Protein AF-A0A6I2UBS0-F1 (afdb_monomer)

Foldseek 3Di:
DFDADPDPDDGVVQVVCVVVQKDFLVPDDPCSLQVVCVVVVHHDDPPDDSVSSSVPFWDWDDWDQDDDPRDITIITHGDD

pLDDT: mean 73.94, std 17.77, range [35.03, 91.88]

Structure (mmCIF, N/CA/C/O backbone):
data_AF-A0A6I2UBS0-F1
#
_entry.id   AF-A0A6I2UBS0-F1
#
loop_
_atom_site.group_PDB
_atom_site.id
_atom_site.type_symbol
_atom_site.label_atom_id
_atom_site.label_alt_id
_atom_site.label_comp_id
_atom_site.label_asym_id
_atom_site.label_entity_id
_atom_site.label_seq_id
_atom_site.pdbx_PDB_ins_code
_atom_site.Cartn_x
_atom_site.Cartn_y
_atom_site.Cartn_z
_atom_site.occupancy
_atom_site.B_iso_or_equiv
_atom_site.auth_seq_id
_atom_site.auth_comp_id
_atom_site.auth_asym_id
_atom_site.auth_atom_id
_atom_site.pdbx_PDB_model_num
ATOM 1 N N . MET A 1 1 ? 9.456 -14.340 -23.539 1.00 35.03 1 MET A N 1
ATOM 2 C CA . MET A 1 1 ? 8.799 -13.620 -24.653 1.00 35.03 1 MET A CA 1
ATOM 3 C C . MET A 1 1 ? 8.192 -12.327 -24.102 1.00 35.03 1 MET A C 1
ATOM 5 O O . MET A 1 1 ? 7.271 -12.407 -23.300 1.00 35.03 1 MET A O 1
ATOM 9 N N . AL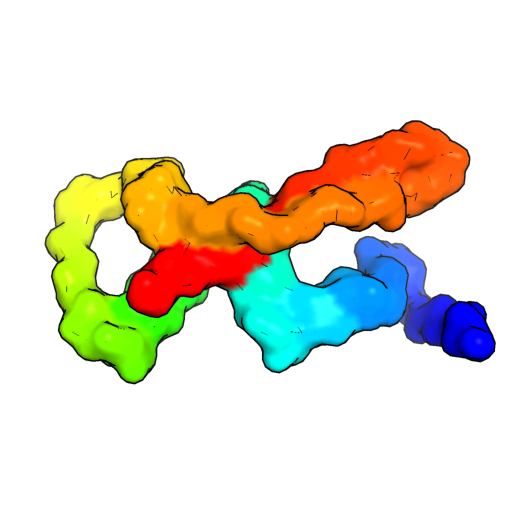A A 1 2 ? 8.746 -11.151 -24.416 1.00 38.94 2 ALA A N 1
ATOM 10 C CA . ALA A 1 2 ? 8.277 -9.862 -23.885 1.00 38.94 2 ALA A CA 1
ATOM 11 C C . ALA A 1 2 ? 7.324 -9.186 -24.888 1.00 38.94 2 ALA A C 1
ATOM 13 O O . ALA A 1 2 ? 7.766 -8.513 -25.814 1.00 38.94 2 ALA A O 1
ATOM 14 N N . GLY A 1 3 ? 6.017 -9.418 -24.747 1.00 36.50 3 GLY A N 1
ATOM 15 C CA . GLY A 1 3 ? 5.001 -8.859 -25.645 1.00 36.50 3 GLY A CA 1
ATOM 16 C C . GLY A 1 3 ? 4.449 -7.536 -25.131 1.00 36.50 3 GLY A C 1
ATOM 17 O O . GLY A 1 3 ? 3.517 -7.550 -24.349 1.00 36.50 3 GLY A O 1
ATOM 18 N N . TYR A 1 4 ? 4.995 -6.397 -25.546 1.00 38.31 4 TYR A N 1
ATOM 19 C CA . TYR A 1 4 ? 4.464 -5.079 -25.183 1.00 38.31 4 TYR A CA 1
ATOM 20 C C . TYR A 1 4 ? 2.988 -4.932 -25.603 1.00 38.31 4 TYR A C 1
ATOM 22 O O . TYR A 1 4 ? 2.682 -4.920 -26.796 1.00 38.31 4 TYR A O 1
ATOM 30 N N . SER A 1 5 ? 2.079 -4.815 -24.628 1.00 39.69 5 SER A N 1
ATOM 31 C CA . SER A 1 5 ? 0.670 -4.485 -24.870 1.00 39.69 5 SER A CA 1
ATOM 32 C C . SER A 1 5 ? 0.542 -3.122 -25.554 1.00 39.69 5 SER A C 1
ATOM 34 O O . SER A 1 5 ? 1.244 -2.170 -25.213 1.00 39.69 5 SER A O 1
ATOM 36 N N . LYS A 1 6 ? -0.358 -3.050 -26.540 1.00 43.03 6 LYS A N 1
ATOM 37 C CA . LYS A 1 6 ? -0.530 -1.958 -27.515 1.00 43.03 6 LYS A CA 1
ATOM 38 C C . LYS A 1 6 ? -0.953 -0.599 -26.930 1.00 43.03 6 LYS A C 1
ATOM 40 O O . LYS A 1 6 ? -1.058 0.365 -27.681 1.00 43.03 6 LYS A O 1
ATOM 45 N N . ASP A 1 7 ? -1.068 -0.480 -25.613 1.00 45.12 7 ASP A N 1
ATOM 46 C CA . ASP A 1 7 ? -1.326 0.770 -24.907 1.00 45.12 7 ASP A CA 1
ATOM 47 C C . ASP A 1 7 ? -0.047 1.261 -24.229 1.00 45.12 7 ASP A C 1
ATOM 49 O O . ASP A 1 7 ? 0.362 0.822 -23.150 1.00 45.12 7 ASP A O 1
ATOM 53 N N . LYS A 1 8 ? 0.628 2.183 -24.917 1.00 44.81 8 LYS A N 1
ATOM 54 C CA . LYS A 1 8 ? 1.859 2.849 -24.488 1.00 44.81 8 LYS A CA 1
ATOM 55 C C . LYS A 1 8 ? 1.650 3.629 -23.180 1.00 44.81 8 LYS A C 1
ATOM 57 O O . LYS A 1 8 ? 1.534 4.839 -23.254 1.00 44.81 8 LYS A O 1
ATOM 62 N N . MET A 1 9 ? 1.647 2.979 -22.010 1.00 44.12 9 MET A N 1
ATOM 63 C CA . MET A 1 9 ? 1.994 3.572 -20.696 1.00 44.12 9 MET A CA 1
ATOM 64 C C . MET A 1 9 ? 2.289 2.551 -19.572 1.00 44.12 9 MET A C 1
ATOM 66 O O . MET A 1 9 ? 2.662 2.979 -18.479 1.00 44.12 9 MET A O 1
ATOM 70 N N . MET A 1 10 ? 2.188 1.228 -19.785 1.00 41.44 10 MET A N 1
ATOM 71 C CA . MET A 1 10 ? 2.522 0.230 -18.750 1.00 41.44 10 MET A CA 1
ATOM 72 C C . MET A 1 10 ? 3.178 -1.037 -19.320 1.00 41.44 10 MET A C 1
ATOM 74 O O . MET A 1 10 ? 2.667 -1.639 -20.255 1.00 41.44 10 MET A O 1
ATOM 78 N N . SER A 1 11 ? 4.300 -1.473 -18.735 1.00 46.09 11 SER A N 1
ATOM 79 C CA . SER A 1 11 ? 4.909 -2.779 -19.045 1.00 46.09 11 SER A CA 1
ATOM 80 C C . SER A 1 11 ? 4.016 -3.927 -18.556 1.00 46.09 11 SER A C 1
ATOM 82 O O . SER A 1 11 ? 3.380 -3.794 -17.513 1.00 46.09 11 SER A O 1
ATOM 84 N N . ASN A 1 12 ? 4.037 -5.090 -19.217 1.00 49.38 12 ASN A N 1
ATOM 85 C CA . ASN A 1 12 ? 3.289 -6.291 -18.797 1.00 49.38 12 ASN A CA 1
ATOM 86 C C . ASN A 1 12 ? 3.515 -6.692 -17.330 1.00 49.38 12 ASN A C 1
ATOM 88 O O . ASN A 1 12 ? 2.610 -7.213 -16.684 1.00 49.38 12 ASN A O 1
ATOM 92 N N . ASN A 1 13 ? 4.695 -6.397 -16.781 1.00 50.97 13 ASN A N 1
ATOM 93 C CA . ASN A 1 13 ? 4.996 -6.614 -15.365 1.00 50.97 13 ASN A CA 1
ATOM 94 C C . ASN A 1 13 ? 4.138 -5.747 -14.436 1.00 50.97 13 ASN A C 1
ATOM 96 O O . ASN A 1 13 ? 3.772 -6.203 -13.363 1.00 50.97 13 ASN A O 1
ATOM 100 N N . ALA A 1 14 ? 3.772 -4.529 -14.845 1.00 44.47 14 ALA A N 1
ATOM 101 C CA . ALA A 1 14 ? 2.856 -3.692 -14.079 1.00 44.47 14 ALA A CA 1
ATOM 102 C C . ALA A 1 14 ? 1.436 -4.275 -14.094 1.00 44.47 14 ALA A C 1
ATOM 104 O O . ALA A 1 14 ? 0.797 -4.296 -13.053 1.00 44.47 14 ALA A O 1
ATOM 105 N N . ILE A 1 15 ? 0.973 -4.815 -15.229 1.00 53.28 15 ILE A N 1
ATOM 106 C CA . ILE A 1 15 ? -0.332 -5.498 -15.339 1.00 53.28 15 ILE A CA 1
ATOM 107 C C . ILE A 1 15 ? -0.367 -6.743 -14.438 1.00 53.28 15 ILE A C 1
ATOM 109 O O . ILE A 1 15 ? -1.324 -6.938 -13.693 1.00 53.28 15 ILE A O 1
ATOM 113 N N . SER A 1 16 ? 0.708 -7.539 -14.438 1.00 50.97 16 SER A N 1
ATOM 114 C CA . SER A 1 16 ? 0.846 -8.697 -13.545 1.00 50.97 16 SER A CA 1
ATOM 115 C C . SER A 1 16 ? 0.940 -8.296 -12.067 1.00 50.97 16 SER A C 1
ATOM 117 O O . SER A 1 16 ? 0.356 -8.973 -11.22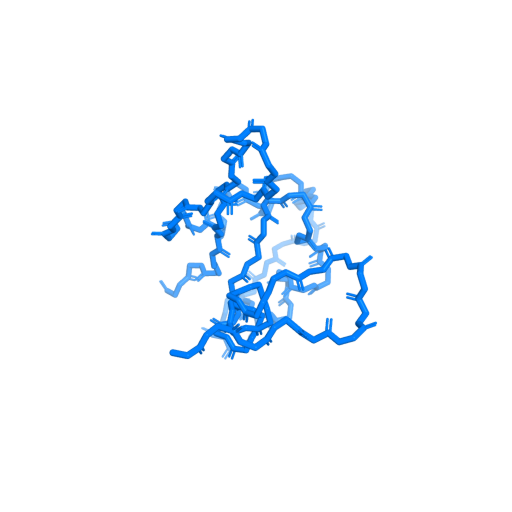8 1.00 50.97 16 SER A O 1
ATOM 119 N N . ALA A 1 17 ? 1.597 -7.179 -11.741 1.00 51.97 17 ALA A N 1
ATOM 120 C CA . ALA A 1 17 ? 1.641 -6.635 -10.386 1.00 51.97 17 ALA A CA 1
ATOM 121 C C . ALA A 1 17 ? 0.244 -6.200 -9.903 1.00 51.97 17 ALA A C 1
ATOM 123 O O . ALA A 1 17 ? -0.150 -6.585 -8.809 1.00 51.97 17 ALA A O 1
ATOM 124 N N . TYR A 1 18 ? -0.562 -5.524 -10.737 1.00 56.97 18 TYR A N 1
ATOM 125 C CA . TYR A 1 18 ? -1.964 -5.226 -10.401 1.00 56.97 18 TYR A CA 1
ATOM 126 C C . TYR A 1 18 ? -2.784 -6.496 -10.156 1.00 56.97 18 TYR A C 1
ATOM 128 O O . TYR A 1 18 ? -3.559 -6.531 -9.204 1.00 56.97 18 TYR A O 1
ATOM 136 N N . ALA A 1 19 ? -2.583 -7.537 -10.971 1.00 56.00 19 ALA A N 1
ATOM 137 C CA . ALA A 1 19 ? -3.244 -8.831 -10.795 1.00 56.00 19 ALA A CA 1
ATOM 138 C C . ALA A 1 19 ? -2.832 -9.550 -9.494 1.00 56.00 19 ALA A C 1
ATOM 140 O O . ALA A 1 19 ? -3.584 -10.377 -8.994 1.00 56.00 19 ALA A O 1
ATOM 141 N N . ARG A 1 20 ? -1.667 -9.209 -8.924 1.00 58.31 20 ARG A N 1
ATOM 142 C CA . ARG A 1 20 ? -1.189 -9.671 -7.608 1.00 58.31 20 ARG A CA 1
ATOM 143 C C . ARG A 1 20 ? -1.462 -8.677 -6.470 1.00 58.31 20 ARG A C 1
ATOM 145 O O . ARG A 1 20 ? -0.959 -8.865 -5.367 1.00 58.31 20 ARG A O 1
ATOM 152 N N . GLY A 1 21 ? -2.206 -7.599 -6.729 1.00 69.25 21 GLY A N 1
ATOM 153 C CA . GLY A 1 21 ? -2.494 -6.559 -5.736 1.00 69.25 21 GLY A CA 1
ATOM 154 C C . GLY A 1 21 ? -1.316 -5.630 -5.412 1.00 69.25 21 GLY A C 1
ATOM 155 O O . GLY A 1 21 ? -1.383 -4.880 -4.446 1.00 69.25 21 GLY A O 1
ATOM 156 N N . GLU A 1 22 ? -0.244 -5.636 -6.204 1.00 79.31 22 GLU A N 1
ATOM 157 C CA . GLU A 1 22 ? 0.960 -4.827 -6.002 1.00 79.31 22 GLU A CA 1
ATOM 158 C C . GLU A 1 22 ? 0.925 -3.549 -6.855 1.00 79.31 22 GLU A C 1
ATOM 160 O O . GLU A 1 22 ? 0.728 -3.592 -8.073 1.00 79.31 22 GLU A O 1
ATOM 165 N N . LYS A 1 23 ? 1.161 -2.380 -6.245 1.00 83.50 23 LYS A N 1
ATOM 166 C CA . LYS A 1 23 ? 1.170 -1.084 -6.957 1.00 83.50 23 LYS A CA 1
ATOM 167 C C . LYS A 1 23 ? 2.273 -0.157 -6.432 1.00 83.50 23 LYS A C 1
ATOM 169 O O . LYS A 1 23 ? 2.658 -0.266 -5.265 1.00 83.50 23 LYS A O 1
ATOM 174 N N . PRO A 1 24 ? 2.760 0.813 -7.233 1.00 87.69 24 PRO A N 1
ATOM 175 C CA . PRO A 1 24 ? 3.646 1.856 -6.727 1.00 87.69 24 PRO A CA 1
ATOM 176 C C . PRO A 1 24 ? 2.995 2.671 -5.609 1.00 87.69 24 PRO A C 1
ATOM 178 O O . PRO A 1 24 ? 1.800 2.955 -5.6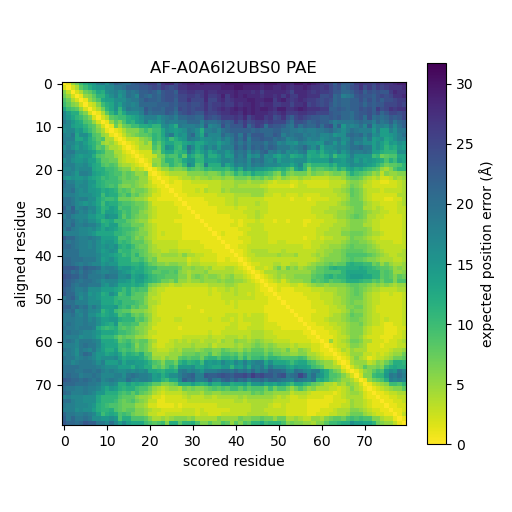77 1.00 87.69 24 PRO A O 1
ATOM 181 N N . TRP A 1 25 ? 3.789 3.148 -4.645 1.00 85.12 25 TRP A N 1
ATOM 182 C CA . TRP A 1 25 ? 3.308 3.899 -3.471 1.00 85.12 25 TRP A CA 1
ATOM 183 C C . TRP A 1 25 ? 2.247 4.961 -3.795 1.00 85.12 25 TRP A C 1
ATOM 185 O O . TRP A 1 25 ? 1.157 4.986 -3.229 1.00 85.12 25 TRP A O 1
ATOM 195 N N . LYS A 1 26 ? 2.538 5.824 -4.776 1.00 84.19 26 LYS A N 1
ATOM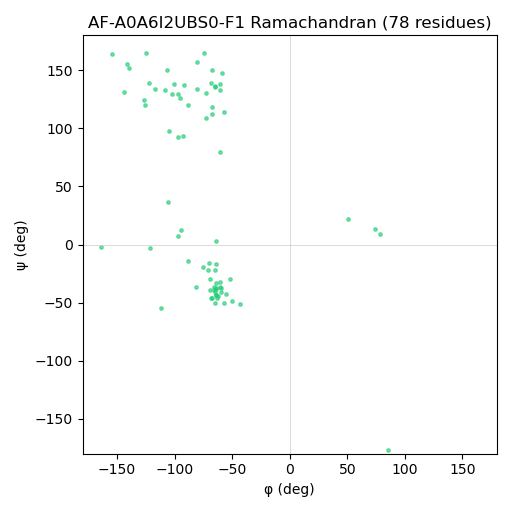 196 C CA . LYS A 1 26 ? 1.661 6.944 -5.156 1.00 84.19 26 LYS A CA 1
ATOM 197 C C . LYS A 1 26 ? 0.361 6.507 -5.847 1.00 84.19 26 LYS A C 1
ATOM 199 O O . LYS A 1 26 ? -0.551 7.320 -5.964 1.00 84.19 26 LYS A O 1
ATOM 204 N N . LYS A 1 27 ? 0.273 5.260 -6.323 1.00 85.38 27 LYS A N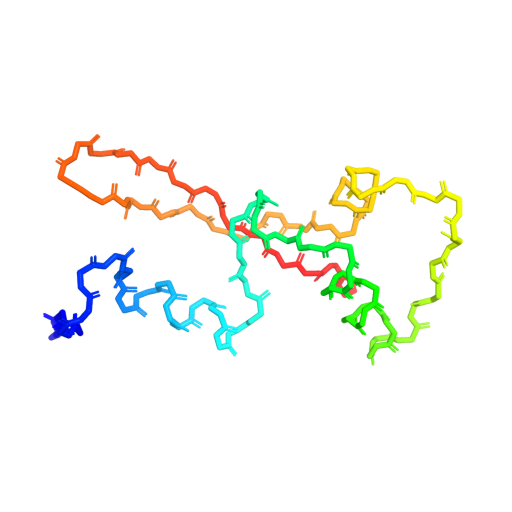 1
ATOM 205 C CA . LYS A 1 27 ? -0.904 4.710 -7.016 1.00 85.38 27 LYS A CA 1
ATOM 206 C C . LYS A 1 27 ? -1.930 4.093 -6.064 1.00 85.38 27 LYS A C 1
ATOM 208 O O . LYS A 1 27 ? -3.065 3.903 -6.485 1.00 85.38 27 LYS A O 1
ATOM 213 N N . TRP A 1 28 ? -1.577 3.849 -4.803 1.00 86.50 28 TRP A N 1
ATOM 214 C CA . TRP A 1 28 ? -2.517 3.377 -3.788 1.00 86.50 28 TRP A CA 1
ATOM 215 C C . TRP A 1 28 ? -3.472 4.484 -3.355 1.00 86.50 28 TRP A C 1
ATOM 217 O O . TRP A 1 28 ? -3.065 5.430 -2.676 1.00 86.50 28 TRP A O 1
ATOM 227 N N . LYS A 1 29 ? -4.745 4.397 -3.743 1.00 86.12 29 LYS A N 1
ATOM 228 C CA . LYS A 1 29 ? -5.777 5.315 -3.243 1.00 86.12 29 LYS A CA 1
ATOM 229 C C . LYS A 1 29 ? -6.255 4.864 -1.865 1.00 86.12 29 LYS A C 1
ATOM 231 O O . LYS A 1 29 ? -6.178 3.689 -1.531 1.00 86.12 29 LYS A O 1
ATOM 236 N N . ARG A 1 30 ? -6.812 5.798 -1.089 1.00 85.44 30 ARG A N 1
ATOM 237 C CA . ARG A 1 30 ? -7.420 5.503 0.218 1.00 85.44 30 ARG A CA 1
ATOM 238 C C . ARG A 1 30 ? -8.410 4.338 0.142 1.00 85.44 30 ARG A C 1
ATOM 240 O O . ARG A 1 30 ? -8.330 3.437 0.964 1.00 85.44 30 ARG A O 1
ATOM 247 N N . LYS A 1 31 ? -9.316 4.375 -0.844 1.00 82.56 31 LYS A N 1
ATOM 248 C CA . LYS A 1 31 ? -10.340 3.342 -1.041 1.00 82.56 31 LYS A CA 1
ATOM 249 C C . LYS A 1 31 ? -9.703 1.964 -1.222 1.00 82.56 31 LYS A C 1
ATOM 251 O O . LYS A 1 31 ? -10.060 1.065 -0.482 1.00 82.56 31 LYS A O 1
ATOM 256 N N . ASP A 1 32 ? -8.726 1.845 -2.120 1.00 83.56 32 ASP A N 1
ATOM 257 C CA . ASP A 1 32 ? -8.025 0.585 -2.396 1.00 83.56 32 ASP A CA 1
ATOM 258 C C . ASP A 1 32 ? -7.409 -0.023 -1.125 1.00 83.56 32 ASP A C 1
ATOM 260 O O . ASP A 1 32 ? -7.507 -1.223 -0.905 1.00 83.56 32 ASP A O 1
ATOM 264 N N . ILE A 1 33 ? -6.787 0.810 -0.279 1.00 85.69 33 ILE A N 1
ATOM 265 C CA . ILE A 1 33 ? -6.165 0.346 0.969 1.00 85.69 33 ILE A CA 1
ATOM 266 C C . ILE A 1 33 ? -7.239 -0.119 1.960 1.00 85.69 33 ILE A C 1
ATOM 268 O O . ILE A 1 33 ? -7.102 -1.179 2.553 1.00 85.69 33 ILE A O 1
ATOM 272 N N . ILE A 1 34 ? -8.311 0.658 2.143 1.00 86.00 34 ILE A N 1
ATOM 273 C CA . ILE A 1 34 ? -9.392 0.316 3.083 1.00 86.00 34 ILE A CA 1
ATOM 274 C C . ILE A 1 34 ? -10.131 -0.953 2.645 1.00 86.00 34 ILE A C 1
ATOM 276 O O . ILE A 1 34 ? -10.469 -1.776 3.490 1.00 86.00 34 ILE A O 1
ATOM 280 N N . GLU A 1 35 ? -10.395 -1.099 1.347 1.00 83.94 35 GLU A N 1
ATOM 281 C CA . GLU A 1 35 ? -11.095 -2.257 0.789 1.00 83.94 35 GLU A CA 1
ATOM 282 C C . GLU A 1 35 ? -10.267 -3.528 0.984 1.00 83.94 35 GLU A C 1
ATOM 284 O O . GLU A 1 35 ? -10.758 -4.465 1.605 1.00 83.94 35 GLU A O 1
ATOM 289 N N . GLY A 1 36 ? -8.983 -3.513 0.611 1.00 84.69 36 GLY A N 1
ATOM 290 C CA . GLY A 1 36 ? -8.138 -4.690 0.805 1.00 84.69 36 GLY A CA 1
ATOM 291 C C . GLY A 1 36 ? -7.828 -5.000 2.275 1.00 84.69 36 GLY A C 1
ATOM 292 O O . GLY A 1 36 ? -7.703 -6.164 2.633 1.00 84.69 36 GLY A O 1
ATOM 293 N N . LEU A 1 37 ? -7.783 -3.996 3.164 1.00 86.06 37 LEU A N 1
ATOM 294 C CA . LEU A 1 37 ? -7.712 -4.239 4.613 1.00 86.06 37 LEU A CA 1
ATOM 295 C C . LEU A 1 37 ? -8.986 -4.911 5.140 1.00 86.06 37 LEU A C 1
ATOM 297 O O . LEU A 1 37 ? -8.906 -5.815 5.968 1.00 86.06 37 LEU A O 1
ATOM 301 N N . ARG A 1 38 ? -10.159 -4.507 4.640 1.00 84.06 38 ARG A N 1
ATOM 302 C CA . ARG A 1 38 ? -11.437 -5.127 5.008 1.00 84.06 38 ARG A CA 1
ATOM 303 C C . ARG A 1 38 ? -11.503 -6.588 4.559 1.00 84.06 38 ARG A C 1
ATOM 305 O O . ARG A 1 38 ? -12.029 -7.401 5.311 1.00 84.06 38 ARG A O 1
ATOM 312 N N . GLU A 1 39 ? -10.971 -6.918 3.382 1.00 81.81 39 GLU A N 1
ATOM 313 C CA . GLU A 1 39 ? -10.925 -8.299 2.872 1.00 81.81 39 GLU A CA 1
ATOM 314 C C . GLU A 1 39 ? -10.124 -9.240 3.785 1.00 81.81 39 GLU A C 1
ATOM 316 O O . GLU A 1 39 ? -10.499 -10.398 3.943 1.00 81.81 39 GLU A O 1
ATOM 321 N N . ILE A 1 40 ? -9.086 -8.730 4.456 1.00 83.69 40 ILE A N 1
ATOM 322 C CA . ILE A 1 40 ? -8.296 -9.482 5.448 1.00 83.69 40 ILE A CA 1
ATOM 323 C C . ILE A 1 40 ? -8.781 -9.281 6.897 1.00 83.69 40 ILE A C 1
ATOM 325 O O . ILE A 1 40 ? -8.094 -9.642 7.848 1.00 83.69 40 ILE A O 1
ATOM 329 N N . GLY A 1 41 ? -9.966 -8.690 7.091 1.00 84.31 41 GLY A N 1
ATOM 330 C CA . GLY A 1 41 ? -10.589 -8.515 8.408 1.00 84.31 41 GLY A CA 1
ATOM 331 C C . GLY A 1 41 ? -10.035 -7.360 9.253 1.00 84.31 41 GLY A C 1
ATOM 332 O O . GLY A 1 41 ? -10.413 -7.215 10.416 1.00 84.31 41 GLY A O 1
ATOM 333 N N . I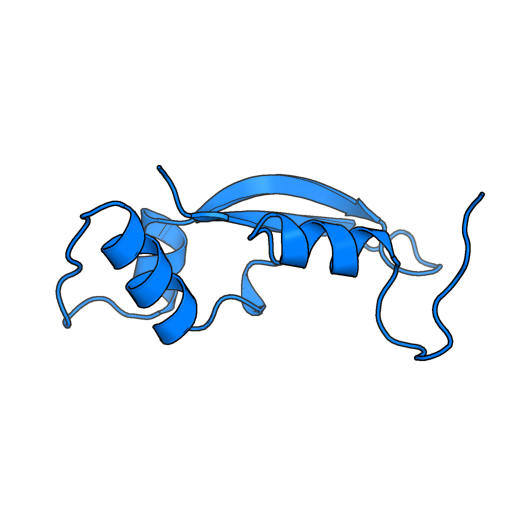LE A 1 42 ? -9.181 -6.500 8.694 1.00 84.81 42 ILE A N 1
ATOM 334 C CA . ILE A 1 42 ? -8.644 -5.323 9.384 1.00 84.81 42 ILE A CA 1
ATOM 335 C C . ILE A 1 42 ? -9.579 -4.129 9.175 1.00 84.81 42 ILE A C 1
ATOM 337 O O . ILE A 1 42 ? -9.784 -3.640 8.064 1.00 84.81 42 ILE A O 1
ATOM 341 N N . THR A 1 43 ? -10.104 -3.591 10.277 1.00 8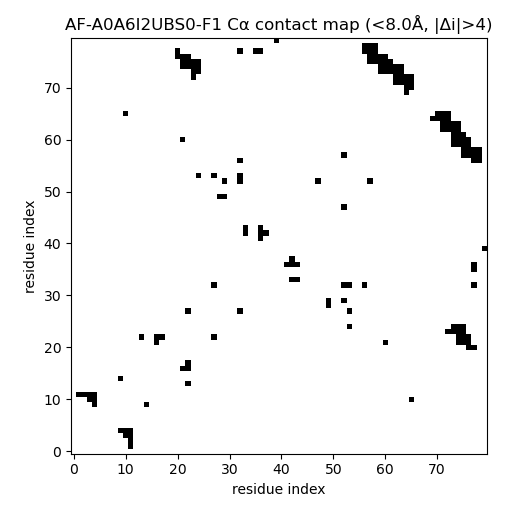5.94 43 THR A N 1
ATOM 342 C CA . THR A 1 43 ? -10.864 -2.335 10.256 1.00 85.94 43 THR A CA 1
ATOM 343 C C . THR A 1 43 ? -9.954 -1.165 10.598 1.00 85.94 43 THR A C 1
ATOM 345 O O . THR A 1 43 ? -9.285 -1.149 11.630 1.00 85.94 43 THR A O 1
ATOM 348 N N . VAL A 1 44 ? -9.938 -0.160 9.728 1.00 83.00 44 VAL A N 1
ATOM 349 C CA . VAL A 1 44 ? -9.117 1.044 9.885 1.00 83.00 44 VAL A CA 1
ATOM 350 C C . VAL A 1 44 ? -9.944 2.202 10.419 1.00 83.00 44 VAL A C 1
ATOM 352 O O . VAL A 1 44 ? -11.062 2.444 9.965 1.00 83.00 44 VAL A O 1
ATOM 355 N N . SER A 1 45 ? -9.370 2.954 11.359 1.00 83.06 45 SER A N 1
ATOM 356 C CA . SER A 1 45 ? -10.010 4.156 11.890 1.00 83.06 45 SER A CA 1
ATOM 357 C C . SER A 1 45 ? -10.152 5.226 10.796 1.00 83.06 45 SER A C 1
ATOM 359 O O . SER A 1 45 ? -9.190 5.475 10.057 1.00 83.06 45 SER A O 1
ATOM 361 N N . PRO A 1 46 ? -11.309 5.909 10.692 1.00 77.06 46 PRO A N 1
ATOM 362 C CA . PRO A 1 46 ? -11.535 6.932 9.673 1.00 77.06 46 PRO A CA 1
ATOM 363 C C . PRO A 1 46 ? -10.601 8.144 9.816 1.00 77.06 46 PRO A C 1
ATOM 365 O O . PRO A 1 46 ? -10.437 8.882 8.846 1.00 77.06 46 PRO A O 1
ATOM 368 N N . ILE A 1 47 ? -9.958 8.320 10.976 1.00 86.31 47 ILE A N 1
ATOM 369 C CA . ILE A 1 47 ? -9.067 9.451 11.278 1.00 86.31 47 ILE A CA 1
ATOM 370 C C . ILE A 1 47 ? -7.738 9.413 10.516 1.00 86.31 47 ILE A C 1
ATOM 372 O O . ILE A 1 47 ? -7.092 10.447 10.374 1.00 86.31 47 ILE A O 1
ATOM 376 N N . PHE A 1 48 ? -7.295 8.242 10.044 1.00 88.50 48 PHE A N 1
ATOM 377 C CA . PHE A 1 48 ? -6.001 8.147 9.370 1.00 88.50 48 PHE A CA 1
ATOM 378 C C . PHE A 1 48 ? -6.043 8.872 8.033 1.00 88.50 48 PHE A C 1
ATOM 380 O O . PHE A 1 48 ? -7.012 8.720 7.296 1.00 88.50 48 PHE A O 1
ATOM 387 N N . SER A 1 49 ? -4.990 9.602 7.672 1.00 90.88 49 SER A N 1
ATOM 388 C CA . SER A 1 49 ? -4.818 10.156 6.325 1.00 90.88 49 SER A CA 1
ATOM 389 C C . SER A 1 49 ? -4.418 9.064 5.323 1.00 90.88 49 SER A C 1
ATOM 391 O O . SER A 1 49 ? -4.010 7.966 5.696 1.00 90.88 49 SER A O 1
ATOM 393 N N . THR A 1 50 ? -4.517 9.342 4.020 1.00 87.31 50 THR A N 1
ATOM 394 C CA . THR A 1 50 ? -4.069 8.384 2.992 1.00 87.31 50 THR A CA 1
ATOM 395 C C . THR A 1 50 ? -2.579 8.063 3.116 1.00 87.31 50 THR A C 1
ATOM 397 O O . THR A 1 50 ? -2.194 6.923 2.888 1.00 87.31 50 THR A O 1
ATOM 400 N N . GLU A 1 51 ? -1.740 9.033 3.485 1.00 90.56 51 GLU A N 1
ATOM 401 C CA . GLU A 1 51 ? -0.308 8.786 3.699 1.00 90.56 51 GLU A CA 1
ATOM 402 C C . GLU A 1 51 ? -0.066 7.895 4.912 1.00 90.56 51 GLU A C 1
ATOM 404 O O . GLU A 1 51 ? 0.619 6.886 4.777 1.00 90.56 51 GLU A O 1
ATOM 409 N N . GLN A 1 52 ? -0.727 8.171 6.039 1.00 91.75 52 GLN A N 1
ATOM 410 C CA . GLN A 1 52 ? -0.628 7.327 7.232 1.00 91.75 52 GLN A CA 1
ATOM 411 C C . GLN A 1 52 ? -1.092 5.892 6.963 1.00 91.75 52 GLN A C 1
ATOM 413 O O . GLN A 1 52 ? -0.504 4.943 7.478 1.00 91.75 52 GLN A O 1
ATOM 418 N N . LEU A 1 53 ? -2.134 5.714 6.143 1.00 89.56 53 LEU A N 1
ATOM 419 C CA . LEU A 1 53 ? -2.577 4.387 5.720 1.00 89.56 53 LEU A CA 1
ATOM 420 C C . LEU A 1 53 ? -1.508 3.670 4.888 1.00 89.56 53 LEU A C 1
ATOM 422 O O . LEU A 1 53 ? -1.259 2.489 5.114 1.00 89.56 53 LEU A O 1
ATOM 426 N N . ARG A 1 54 ? -0.856 4.374 3.955 1.00 90.19 54 ARG A N 1
ATOM 427 C CA . ARG A 1 54 ? 0.229 3.796 3.152 1.00 90.19 54 ARG A CA 1
ATOM 428 C C . ARG A 1 54 ? 1.411 3.382 4.030 1.00 90.19 54 ARG A C 1
ATOM 430 O O . ARG A 1 54 ? 1.889 2.266 3.898 1.00 90.19 54 ARG A O 1
ATOM 437 N N . GLU A 1 55 ? 1.836 4.232 4.959 1.00 91.88 55 GLU A N 1
ATOM 438 C CA . GLU A 1 55 ? 2.952 3.944 5.876 1.00 91.88 55 GLU A CA 1
ATOM 439 C C . GLU A 1 55 ? 2.689 2.786 6.825 1.00 91.88 55 GLU A C 1
ATOM 441 O O . GLU A 1 55 ? 3.593 2.000 7.100 1.00 91.88 55 GLU A O 1
ATOM 446 N N . ARG A 1 56 ? 1.457 2.654 7.313 1.00 90.62 56 ARG A N 1
ATOM 447 C CA . ARG A 1 56 ? 1.110 1.609 8.281 1.00 90.62 56 ARG A CA 1
ATOM 448 C C . ARG A 1 56 ? 0.841 0.257 7.634 1.00 90.62 56 ARG A C 1
ATOM 450 O O . ARG A 1 56 ? 1.167 -0.770 8.227 1.00 90.62 56 ARG A O 1
ATOM 457 N N . TYR A 1 57 ? 0.217 0.263 6.457 1.00 90.25 57 TYR A N 1
ATOM 458 C CA . TYR A 1 57 ? -0.401 -0.933 5.889 1.00 90.25 57 TYR A CA 1
ATOM 459 C C . TYR A 1 57 ? 0.149 -1.343 4.531 1.00 90.25 57 TYR A C 1
ATOM 461 O O . TYR A 1 57 ? -0.275 -2.376 4.024 1.00 90.25 57 TYR A O 1
ATOM 469 N N . LEU A 1 58 ? 1.078 -0.593 3.934 1.00 90.94 58 LEU A N 1
ATOM 470 C CA . LEU A 1 58 ? 1.760 -1.040 2.726 1.00 90.94 58 LEU A CA 1
ATOM 471 C C . LEU A 1 58 ? 3.162 -1.546 3.035 1.00 90.94 58 LEU A C 1
ATOM 473 O O . LEU A 1 58 ? 3.978 -0.855 3.641 1.00 90.94 58 LEU A O 1
ATOM 477 N N . VAL A 1 59 ? 3.459 -2.742 2.542 1.00 91.88 59 VAL A N 1
ATOM 478 C CA . VAL A 1 59 ? 4.773 -3.371 2.657 1.00 91.88 59 VAL A CA 1
ATOM 479 C C . VAL A 1 59 ? 5.434 -3.368 1.293 1.00 91.88 59 VAL A C 1
ATOM 481 O O . VAL A 1 59 ? 4.810 -3.707 0.287 1.00 91.88 59 VAL A O 1
ATOM 484 N N . PHE A 1 60 ? 6.699 -2.953 1.261 1.00 91.50 60 PHE A N 1
ATOM 485 C CA . PHE A 1 60 ? 7.521 -3.034 0.060 1.00 91.50 60 PHE A CA 1
ATOM 486 C C . PHE A 1 60 ? 7.662 -4.492 -0.379 1.00 91.50 60 PHE A C 1
ATOM 488 O O . PHE A 1 60 ? 7.984 -5.353 0.437 1.00 91.50 60 PHE A O 1
ATOM 495 N N . THR A 1 61 ? 7.461 -4.756 -1.666 1.00 87.19 61 THR A N 1
ATOM 496 C CA . THR A 1 61 ? 7.604 -6.109 -2.217 1.00 87.19 61 THR A CA 1
ATOM 497 C C . THR A 1 61 ? 8.793 -6.207 -3.150 1.00 87.19 61 THR A C 1
ATOM 499 O O . THR A 1 61 ? 9.668 -7.049 -2.968 1.00 87.19 61 THR A O 1
ATOM 502 N N . CYS A 1 62 ? 8.843 -5.339 -4.154 1.00 82.19 62 CYS A N 1
ATOM 503 C CA . CYS A 1 62 ? 9.850 -5.410 -5.196 1.00 82.19 62 CYS A CA 1
ATOM 504 C C . CYS A 1 62 ? 10.112 -4.047 -5.838 1.00 82.19 62 CYS A C 1
ATOM 506 O O . CYS A 1 62 ? 9.344 -3.090 -5.713 1.00 82.19 62 CYS A O 1
ATOM 508 N N . GLU A 1 63 ? 11.232 -3.958 -6.546 1.00 85.75 63 GLU A N 1
ATOM 509 C CA . GLU A 1 63 ? 11.595 -2.795 -7.341 1.00 85.75 63 GLU A CA 1
ATOM 510 C C . GLU A 1 63 ? 11.682 -3.197 -8.812 1.00 85.75 63 GLU A C 1
ATOM 512 O O . GLU A 1 63 ? 12.270 -4.219 -9.169 1.00 85.75 63 GLU A O 1
ATOM 517 N N . HIS A 1 64 ? 11.083 -2.388 -9.679 1.00 78.44 64 HIS A N 1
ATOM 518 C CA . HIS A 1 64 ? 11.084 -2.624 -11.115 1.00 78.44 64 HIS A CA 1
ATOM 519 C C . HIS A 1 64 ? 11.699 -1.446 -11.857 1.00 78.44 64 HIS A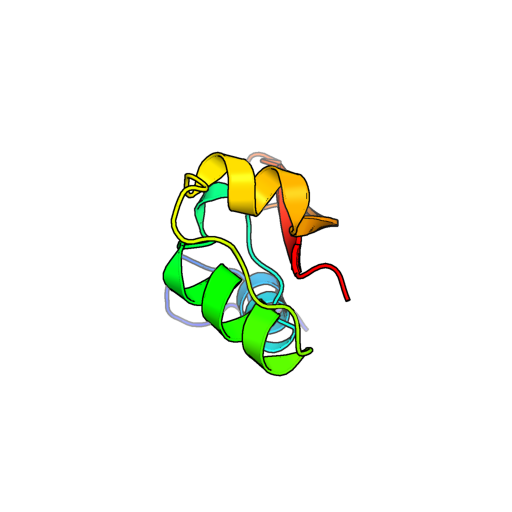 C 1
ATOM 521 O O . HIS A 1 64 ? 11.423 -0.281 -11.560 1.00 78.44 64 HIS A O 1
ATOM 527 N N . HIS A 1 65 ? 12.503 -1.753 -12.871 1.00 77.38 65 HIS A N 1
ATOM 528 C CA . HIS A 1 65 ? 12.938 -0.762 -13.843 1.00 77.38 65 HIS A CA 1
ATOM 529 C C . HIS A 1 65 ? 11.774 -0.403 -14.768 1.00 77.38 65 HIS A C 1
ATOM 531 O O . HIS A 1 65 ? 11.110 -1.278 -15.327 1.00 77.38 65 HIS A O 1
ATOM 537 N N . VAL A 1 66 ? 11.532 0.894 -14.940 1.00 67.94 66 VAL A N 1
ATOM 538 C CA . VAL A 1 66 ? 10.482 1.428 -15.803 1.00 67.94 66 VAL A CA 1
ATOM 539 C C . VAL A 1 66 ? 11.098 2.413 -16.798 1.00 67.94 66 VAL A C 1
ATOM 541 O O . VAL A 1 66 ? 11.659 3.439 -16.419 1.00 67.94 66 VAL A O 1
ATOM 544 N N . GLY A 1 67 ? 10.950 2.115 -18.092 1.00 64.25 67 GLY A N 1
ATOM 545 C CA . GLY A 1 67 ? 11.395 2.968 -19.200 1.00 64.25 67 GLY A CA 1
ATOM 546 C C . GLY A 1 67 ? 12.861 2.783 -19.620 1.00 64.25 67 GLY A C 1
ATOM 547 O O . GLY A 1 67 ? 13.573 1.928 -19.105 1.00 64.25 67 GLY A O 1
ATOM 548 N N . LYS A 1 68 ? 13.305 3.603 -20.587 1.00 60.16 68 LYS A N 1
ATOM 549 C CA . LYS A 1 68 ? 14.656 3.560 -21.189 1.00 60.16 68 LYS A CA 1
ATOM 550 C C . LYS A 1 68 ? 15.772 4.145 -20.306 1.00 60.16 68 LYS A C 1
ATOM 552 O O . LYS A 1 68 ? 16.931 3.847 -20.545 1.00 60.16 68 LYS A O 1
ATOM 557 N N . ILE A 1 69 ? 15.441 4.970 -19.306 1.00 61.59 69 ILE A N 1
ATOM 558 C CA . ILE A 1 69 ? 16.410 5.764 -18.514 1.00 61.59 69 ILE A CA 1
ATOM 559 C C . ILE A 1 69 ? 16.610 5.166 -17.107 1.00 61.59 69 ILE A C 1
ATOM 561 O O . ILE A 1 69 ? 16.692 5.888 -16.123 1.00 61.59 69 ILE A O 1
ATOM 565 N N . PHE A 1 70 ? 16.603 3.836 -16.967 1.00 58.72 70 PHE A N 1
ATOM 566 C CA . PHE A 1 70 ? 16.861 3.133 -15.693 1.00 58.72 70 PHE A CA 1
ATOM 567 C C . PHE A 1 70 ? 16.055 3.614 -14.467 1.00 58.72 70 PHE A C 1
ATOM 569 O O . PHE A 1 70 ? 16.449 3.357 -13.329 1.00 58.72 70 PHE A O 1
ATOM 576 N N . LYS A 1 71 ? 14.905 4.274 -14.657 1.00 68.12 71 LYS A N 1
ATOM 577 C CA . LYS A 1 71 ? 14.099 4.786 -13.549 1.00 68.12 71 LYS A CA 1
ATOM 578 C C . LYS A 1 71 ? 13.528 3.608 -12.773 1.00 68.12 71 LYS A C 1
ATOM 580 O O . LYS A 1 71 ? 12.786 2.798 -13.324 1.00 68.12 71 LYS A O 1
ATOM 585 N N . ARG A 1 72 ? 13.886 3.501 -11.499 1.00 79.38 72 ARG A N 1
ATOM 586 C CA . ARG A 1 72 ? 13.414 2.426 -10.629 1.00 79.38 72 ARG A CA 1
ATOM 587 C C . ARG A 1 72 ? 12.145 2.857 -9.909 1.00 79.38 72 ARG A C 1
ATOM 589 O O . ARG A 1 72 ? 12.027 4.003 -9.475 1.00 79.38 72 ARG A O 1
ATOM 596 N N . VAL A 1 73 ? 11.178 1.954 -9.827 1.00 84.94 73 VAL A N 1
ATOM 597 C CA . VAL A 1 73 ? 9.902 2.178 -9.149 1.00 84.94 73 VAL A CA 1
ATOM 598 C C . VAL A 1 73 ? 9.693 1.060 -8.145 1.00 84.94 73 VAL A C 1
ATOM 600 O O . VAL A 1 73 ? 9.694 -0.114 -8.507 1.00 84.94 73 VAL A O 1
ATOM 603 N N . LYS A 1 74 ? 9.490 1.447 -6.887 1.00 88.62 74 LYS A N 1
ATOM 604 C CA . LYS A 1 74 ? 9.162 0.535 -5.794 1.00 88.62 74 LYS A CA 1
ATOM 605 C C . LYS A 1 74 ? 7.678 0.194 -5.817 1.00 88.62 74 LYS A C 1
ATOM 607 O O . LYS A 1 74 ? 6.843 1.095 -5.948 1.00 88.62 74 LYS A O 1
ATOM 612 N N . PHE A 1 75 ? 7.375 -1.086 -5.680 1.00 88.25 75 PHE A N 1
ATOM 613 C CA . PHE A 1 75 ? 6.035 -1.641 -5.577 1.00 88.25 75 PHE A CA 1
ATOM 614 C C . PHE A 1 75 ? 5.766 -2.091 -4.144 1.00 88.25 75 PHE A C 1
ATOM 616 O O . PHE A 1 75 ? 6.680 -2.420 -3.385 1.00 88.25 75 PHE A O 1
ATOM 623 N N . TYR A 1 76 ? 4.492 -2.028 -3.779 1.00 90.94 76 TYR A N 1
ATOM 624 C CA . TYR A 1 76 ? 4.012 -2.304 -2.439 1.00 90.94 76 TYR A CA 1
ATOM 625 C C . TYR A 1 76 ? 2.703 -3.086 -2.505 1.00 90.94 76 TYR A C 1
ATOM 627 O O . TYR A 1 76 ? 1.929 -2.884 -3.449 1.00 90.94 76 TYR A O 1
ATOM 635 N N . LYS A 1 77 ? 2.437 -3.893 -1.477 1.00 90.56 77 LYS A N 1
ATOM 636 C CA . LYS A 1 77 ? 1.171 -4.610 -1.254 1.00 90.56 77 LYS A CA 1
ATOM 637 C C . LYS A 1 77 ? 0.591 -4.300 0.123 1.00 90.56 77 LYS A C 1
ATOM 639 O O . LYS A 1 77 ? 1.313 -3.789 0.979 1.00 90.56 77 LYS A O 1
ATOM 644 N N . ILE A 1 78 ? -0.680 -4.629 0.340 1.00 86.75 78 ILE A N 1
ATOM 645 C CA . ILE A 1 78 ? -1.288 -4.564 1.675 1.00 86.75 78 ILE A CA 1
ATOM 646 C C . ILE A 1 78 ? -0.614 -5.589 2.590 1.00 86.75 78 ILE A C 1
ATOM 648 O O . ILE A 1 78 ? -0.333 -6.715 2.181 1.00 86.75 78 ILE A O 1
ATOM 652 N N . ARG A 1 79 ? -0.309 -5.157 3.813 1.00 83.38 79 AR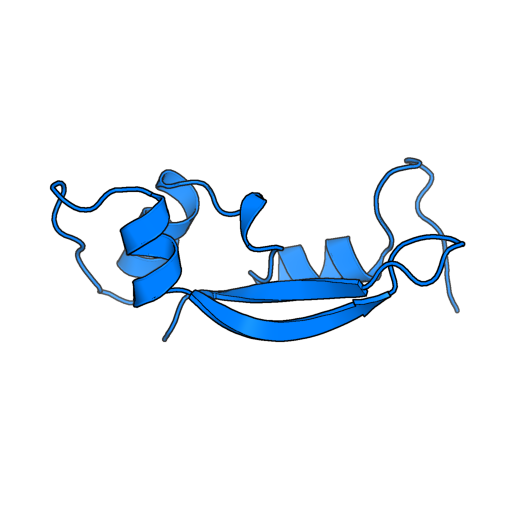G A N 1
ATOM 653 C CA . ARG A 1 79 ? 0.194 -6.004 4.888 1.00 83.38 79 ARG A CA 1
ATOM 654 C C . ARG A 1 79 ? -0.909 -6.971 5.315 1.00 83.38 79 ARG A C 1
ATOM 656 O O . ARG A 1 79 ? -1.913 -6.517 5.854 1.00 83.38 79 ARG A O 1
ATOM 663 N N . GLU A 1 80 ? -0.691 -8.253 5.049 1.00 70.25 80 GLU A N 1
ATOM 664 C CA . GLU A 1 80 ? -1.466 -9.374 5.599 1.00 70.25 80 GLU A CA 1
ATOM 665 C C . GLU A 1 80 ? -1.121 -9.605 7.076 1.00 70.25 80 GLU A C 1
ATOM 667 O O . GLU A 1 80 ? 0.059 -9.375 7.451 1.00 70.25 80 GLU A O 1
#

Nearest PDB structures (foldseek):
  8ys9-assembly2_B  TM=3.031E-01  e=3.621E+00  Rubellimicrobium thermophilum DSM 16684
  6s4l-assembly1_D  TM=3.103E-01  e=3.184E+00  Homo sapiens
  8ys9-assembly1_A  TM=3.524E-01  e=5.676E+00  Rubellimicrobium thermophilum DSM 16684

Secondary structure (DSSP, 8-state):
-----SSTT--HHHHHHHHTT-EEGGG--HHHHHHHHHHTTPPPPTTS-HHHHHHHHEEEEEEEEETTTTEEEEEEEE--

Mean predicted aligned error: 9.81 Å

Organism: NCBI:txid2652309

Sequence (80 aa):
MAGYSKDKMMSNNAISAYARGEKPWKKWKRKDIIEGLREIGITVSPIFSTEQLRERYLVFTCEHHVGKIFKRVKFYKIRE

Radius of gyration: 14.23 Å; Cα contacts (8 Å, |Δi|>4): 87; chains: 1; bounding box: 28×24×39 Å

Solvent-accessible surface area (backbone atoms only — not comparable to full-atom values): 5042 Å² total; per-residue (Å²): 136,90,75,78,58,94,60,94,84,61,58,61,67,56,57,53,28,52,76,70,58,31,40,41,70,91,71,63,46,59,65,60,54,53,52,57,33,47,76,75,70,46,85,78,68,86,84,60,50,62,64,57,46,44,70,73,37,45,38,80,73,51,76,43,76,51,77,94,77,70,40,71,46,56,27,26,30,76,63,128